Protein AF-A0A537IA55-F1 (afdb_monomer_lite)

Radius of gyration: 23.94 Å; chains: 1; bounding box: 55×46×64 Å

Foldseek 3Di:
DVQVVCVVVPHDPVVVVCVVCVVLVVLLVVLLVVCLPDAPARLVCVVVVLVVLLCVLLVVLVVVLVVLVVVLVPDDPPPPVSNVVSVVVSVVSVVVSVVSSVVSCVVCVSNVSSSVVNVVVCLVVDQKGKDFDDPVLVVCVVPPVQWDDDPRMIIGGD

Sequence (158 aa):
MIGFLSKLFGGNKSDKDVKKIQPVVHQVTQHFASYASLSNDQLRNKTLEFRQRIQAHLAPTDETIASKNRQAEELPFNDLMGKDAIYQEVDKLKKDRDKKIEQVLEEILPEAFAVVKETARRFKENTEIISTATQLDRDLSVKKDYITIDGDKSIFKN

pLDDT: mean 94.04, std 10.31, range [47.12, 98.69]

Secondary structure (DSSP, 8-state):
-HHHHHHHTT--HHHHHHHHHHHHHHHHHHHHHHHTTS-HHHHHHHHHHHHHHHHHHHHHHHHHHHHHHHHHHHS-TT-HHHHHHHHHHHHHHHHHHHHHHHHHHHHHHHHHHHHHHHHHHHHHH-SEEEEEPPHHHHHHHTT-TTEEEETTEEEEE-

Structure (mmCIF, N/CA/C/O backbone):
data_AF-A0A537IA55-F1
#
_entry.id   AF-A0A537IA55-F1
#
loop_
_atom_site.group_PDB
_atom_site.id
_atom_site.type_symbol
_atom_site.label_atom_id
_atom_site.label_alt_id
_atom_site.label_comp_id
_atom_site.label_asym_id
_atom_site.label_entity_id
_atom_site.label_seq_id
_atom_site.pdbx_PDB_ins_code
_atom_site.Cartn_x
_atom_site.Cartn_y
_atom_site.Cartn_z
_atom_site.occupancy
_atom_site.B_iso_or_equiv
_atom_site.auth_seq_id
_atom_site.auth_comp_id
_atom_site.auth_asym_id
_atom_site.auth_atom_id
_atom_site.pdbx_PDB_model_num
ATOM 1 N N . MET A 1 1 ? 28.726 20.375 28.952 1.00 47.12 1 MET A N 1
ATOM 2 C CA . MET A 1 1 ? 28.894 21.413 27.905 1.00 47.12 1 MET A CA 1
ATOM 3 C C . MET A 1 1 ? 29.047 20.878 26.469 1.00 47.12 1 MET A C 1
ATOM 5 O O . MET A 1 1 ? 29.127 21.679 25.552 1.00 47.12 1 MET A O 1
ATOM 9 N N . ILE A 1 2 ? 28.974 19.561 26.218 1.00 56.50 2 ILE A N 1
ATOM 10 C CA . ILE A 1 2 ? 29.074 18.980 24.857 1.00 56.50 2 ILE A CA 1
ATOM 11 C C . ILE A 1 2 ? 27.736 19.046 24.078 1.00 56.50 2 ILE A C 1
ATOM 13 O O . ILE A 1 2 ? 27.725 19.083 22.852 1.00 56.50 2 ILE A O 1
ATOM 17 N N . GLY A 1 3 ? 26.594 19.157 24.770 1.00 56.78 3 GLY A N 1
ATOM 18 C CA . GLY A 1 3 ? 25.263 19.263 24.144 1.00 56.78 3 GLY A CA 1
ATOM 19 C C . GLY A 1 3 ? 24.909 20.632 23.541 1.00 56.78 3 GLY A C 1
ATOM 20 O O . GLY A 1 3 ? 23.869 20.759 22.901 1.00 56.78 3 GLY A O 1
ATOM 21 N N . PHE A 1 4 ? 25.741 21.660 23.750 1.00 58.59 4 PHE A N 1
ATOM 22 C CA . PHE A 1 4 ? 25.503 23.007 23.211 1.00 58.59 4 PHE A CA 1
ATOM 23 C C . PHE A 1 4 ? 26.105 23.171 21.804 1.00 58.59 4 PHE A C 1
ATOM 25 O O . PHE A 1 4 ? 25.500 23.799 20.940 1.00 58.59 4 PHE A O 1
ATOM 32 N N . LEU A 1 5 ? 27.240 22.512 21.530 1.00 58.06 5 LEU A N 1
ATOM 33 C CA . LEU A 1 5 ? 27.892 22.522 20.215 1.00 58.06 5 LEU A CA 1
ATOM 34 C C . LEU A 1 5 ? 27.179 21.610 19.197 1.00 58.06 5 LEU A C 1
ATOM 36 O O . LEU A 1 5 ? 27.083 21.964 18.027 1.00 58.06 5 LEU A O 1
ATOM 40 N N . SER A 1 6 ? 26.581 20.490 19.624 1.00 56.75 6 SER A N 1
ATOM 41 C CA . SER A 1 6 ? 25.795 19.613 18.731 1.00 56.75 6 SER A CA 1
ATOM 42 C C . SER A 1 6 ? 24.492 20.254 18.229 1.00 56.75 6 SER A C 1
ATOM 44 O O . SER A 1 6 ? 24.041 19.958 17.123 1.00 56.75 6 SER A O 1
ATOM 46 N N . LYS A 1 7 ? 23.904 21.177 19.002 1.00 57.22 7 LYS A N 1
ATOM 47 C CA . LYS A 1 7 ? 22.761 21.999 18.568 1.00 57.22 7 LYS A CA 1
ATOM 48 C C . LYS A 1 7 ? 23.164 23.077 17.557 1.00 57.22 7 LYS A C 1
ATOM 50 O O . LYS A 1 7 ? 22.370 23.376 16.671 1.00 57.22 7 LYS A O 1
ATOM 55 N N . LEU A 1 8 ? 24.389 23.602 17.644 1.00 61.31 8 LEU A N 1
ATOM 56 C CA . LEU A 1 8 ? 24.916 24.613 16.718 1.00 61.31 8 LEU A CA 1
ATOM 57 C C . LEU A 1 8 ? 25.291 24.031 15.337 1.00 61.31 8 LEU A C 1
ATOM 59 O O . LEU A 1 8 ? 25.221 24.741 14.341 1.00 61.31 8 LEU A O 1
ATOM 63 N N . PHE A 1 9 ? 25.617 22.733 15.263 1.00 59.22 9 PHE A N 1
ATOM 64 C CA . PHE A 1 9 ? 25.989 22.014 14.029 1.00 59.22 9 PHE A CA 1
ATOM 65 C C . PHE A 1 9 ? 24.897 21.055 13.501 1.00 59.22 9 PHE A C 1
ATOM 67 O O . PHE A 1 9 ? 25.176 20.073 12.810 1.00 59.22 9 PHE A O 1
ATOM 74 N N . GLY A 1 10 ? 23.624 21.349 13.790 1.00 59.53 10 GLY A N 1
ATOM 75 C CA . GLY A 1 10 ? 22.490 20.733 13.090 1.00 59.53 10 GLY A CA 1
ATOM 76 C C . GLY A 1 10 ? 21.664 19.704 13.867 1.00 59.53 10 GLY A C 1
ATOM 77 O O . GLY A 1 10 ? 20.820 19.059 13.253 1.00 59.53 10 GLY A O 1
ATOM 78 N N . GLY A 1 11 ? 21.831 19.561 15.183 1.00 70.25 11 GLY A N 1
ATOM 79 C CA . GLY A 1 11 ? 21.029 18.642 16.003 1.00 70.25 11 GLY A CA 1
ATOM 80 C C . GLY A 1 11 ? 21.479 17.180 15.897 1.00 70.25 11 GLY A C 1
ATOM 81 O O . GLY A 1 11 ? 22.247 16.808 15.005 1.00 70.25 11 GLY A O 1
ATOM 82 N N . ASN A 1 12 ? 21.030 16.338 16.834 1.00 81.50 12 ASN A N 1
ATOM 83 C CA . ASN A 1 12 ? 21.383 14.917 16.818 1.00 81.50 12 ASN A CA 1
ATOM 84 C C . ASN A 1 12 ? 20.650 14.197 15.654 1.00 81.50 12 ASN A C 1
ATOM 86 O O . ASN A 1 12 ? 19.660 14.698 15.117 1.00 81.50 12 ASN A O 1
ATOM 90 N N . LYS A 1 13 ? 21.146 13.028 15.221 1.00 82.94 13 LYS A N 1
ATOM 91 C CA . LYS A 1 13 ? 20.553 12.264 14.101 1.00 82.94 13 LYS A CA 1
ATOM 92 C C . LYS A 1 13 ? 19.061 11.971 14.315 1.00 82.94 13 LYS A C 1
ATOM 94 O O . LYS A 1 13 ? 18.290 12.073 13.366 1.00 82.94 13 LYS A O 1
ATOM 99 N N . SER A 1 14 ? 18.670 11.680 15.555 1.00 85.06 14 SER A N 1
ATOM 100 C CA . SER A 1 14 ? 17.277 11.423 15.932 1.00 85.06 14 SER A CA 1
ATOM 101 C C . SER A 1 14 ? 16.382 12.627 15.633 1.00 85.06 14 SER A C 1
ATOM 103 O O . SER A 1 14 ? 15.365 12.477 14.966 1.00 85.06 14 SER A O 1
ATOM 105 N N . ASP A 1 15 ? 16.782 13.833 16.041 1.00 85.25 15 ASP A N 1
ATOM 106 C CA . ASP A 1 15 ? 16.013 15.061 15.822 1.00 85.25 15 ASP A CA 1
ATOM 107 C C . ASP A 1 15 ? 15.833 15.348 14.324 1.00 85.25 15 ASP A C 1
ATOM 109 O O . ASP A 1 15 ? 14.775 15.808 13.892 1.00 85.25 15 ASP A O 1
ATOM 113 N N . LYS A 1 16 ? 16.862 15.068 13.512 1.00 86.56 16 LYS A N 1
ATOM 114 C CA . LYS A 1 16 ? 16.788 15.212 12.051 1.00 86.56 16 LYS A CA 1
ATOM 115 C C . LYS A 1 16 ? 15.807 14.218 11.437 1.00 86.56 16 LYS A C 1
ATOM 117 O O . LYS A 1 16 ? 15.028 14.606 10.572 1.00 86.56 16 LYS A O 1
ATOM 122 N N . ASP A 1 17 ? 15.843 12.961 11.865 1.00 88.50 17 ASP A N 1
ATOM 123 C CA . ASP A 1 17 ? 14.978 11.919 11.311 1.00 88.50 17 ASP A CA 1
ATOM 124 C C . ASP A 1 17 ? 13.510 12.124 11.744 1.00 88.50 17 ASP A C 1
ATOM 126 O O . ASP A 1 17 ? 12.615 12.014 10.908 1.00 88.50 17 ASP A O 1
ATOM 130 N N . VAL A 1 18 ? 13.254 12.585 12.977 1.00 90.31 18 VAL A N 1
ATOM 131 C CA . VAL A 1 18 ? 11.914 13.017 13.430 1.00 90.31 18 VAL A CA 1
ATOM 132 C C . VAL A 1 18 ? 11.377 14.162 12.568 1.00 90.31 18 VAL A C 1
ATOM 134 O O . VAL A 1 18 ? 10.241 14.109 12.099 1.00 90.31 18 VAL A O 1
ATOM 137 N N . LYS A 1 19 ? 12.199 15.183 12.292 1.00 91.88 19 LYS A N 1
ATOM 138 C CA . LYS A 1 19 ? 11.792 16.309 11.436 1.00 91.88 19 LYS A CA 1
ATOM 139 C C . LYS A 1 19 ? 11.410 15.872 10.021 1.00 91.88 19 LYS A C 1
ATOM 141 O O . LYS A 1 19 ? 10.504 16.469 9.450 1.00 91.88 19 LYS A O 1
ATOM 146 N N . LYS A 1 20 ? 12.064 14.844 9.468 1.00 91.69 20 LYS A N 1
ATOM 147 C CA . LYS A 1 20 ? 11.737 14.309 8.134 1.00 91.69 20 LYS A CA 1
ATOM 148 C C . LYS A 1 20 ? 10.373 13.624 8.092 1.00 91.69 20 LYS A C 1
ATOM 150 O O . LYS A 1 20 ? 9.669 13.774 7.104 1.00 91.69 20 LYS A O 1
ATOM 155 N N . ILE A 1 21 ? 9.995 12.896 9.145 1.00 93.75 21 ILE A N 1
ATOM 156 C CA . ILE A 1 21 ? 8.716 12.163 9.185 1.00 93.75 21 ILE 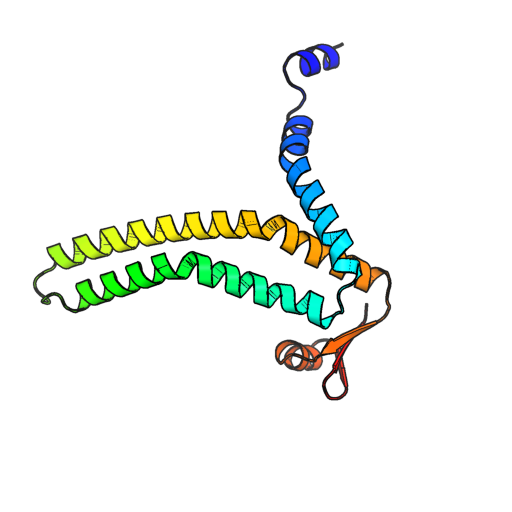A CA 1
ATOM 157 C C . ILE A 1 21 ? 7.544 13.021 9.677 1.00 93.75 21 ILE A C 1
ATOM 159 O O . ILE A 1 21 ? 6.388 12.669 9.458 1.00 93.75 21 ILE A O 1
ATOM 163 N N . GLN A 1 22 ? 7.815 14.156 10.326 1.00 95.69 22 GLN A N 1
ATOM 164 C CA . GLN A 1 22 ? 6.783 15.023 10.898 1.00 95.69 22 GLN A CA 1
ATOM 165 C C . GLN A 1 22 ? 5.690 15.463 9.899 1.00 95.69 22 GLN A C 1
ATOM 167 O O . GLN A 1 22 ? 4.518 15.447 10.290 1.00 95.69 22 GLN A O 1
ATOM 172 N N . PRO A 1 23 ? 6.001 15.816 8.632 1.00 96.56 23 PRO A N 1
ATOM 173 C CA . PRO A 1 23 ? 4.976 16.146 7.640 1.00 96.56 23 PRO A CA 1
ATOM 174 C C . PRO A 1 23 ? 4.031 14.971 7.365 1.00 96.56 23 PRO A C 1
ATOM 176 O O . PRO A 1 23 ? 2.814 15.145 7.371 1.00 96.56 23 PRO A O 1
ATOM 179 N N . VAL A 1 24 ? 4.579 13.761 7.229 1.00 96.81 24 VAL A N 1
ATOM 180 C CA . VAL A 1 24 ? 3.801 12.531 7.023 1.00 96.81 24 VAL A CA 1
ATOM 181 C C . VAL A 1 24 ? 2.899 12.263 8.227 1.00 96.81 24 VAL A C 1
ATOM 183 O O . VAL A 1 24 ? 1.712 11.996 8.068 1.00 96.81 24 VAL A O 1
ATOM 186 N N . VAL A 1 25 ? 3.413 12.413 9.453 1.00 97.56 25 VAL A N 1
ATOM 187 C CA . VAL A 1 25 ? 2.613 12.266 10.685 1.00 97.56 25 VAL A CA 1
ATOM 188 C C . VAL A 1 25 ? 1.448 13.262 10.725 1.00 97.56 25 VAL A C 1
ATOM 190 O O . VAL A 1 25 ? 0.351 12.920 11.182 1.00 97.56 25 VAL A O 1
ATOM 193 N N . HIS A 1 26 ? 1.659 14.487 10.238 1.00 98.00 26 HIS A N 1
ATOM 194 C CA . HIS A 1 26 ? 0.594 15.480 10.137 1.00 98.00 26 HIS A CA 1
ATOM 195 C C . HIS A 1 26 ? -0.490 15.038 9.145 1.00 98.00 26 HIS A C 1
ATOM 197 O O . HIS A 1 26 ? -1.663 15.017 9.517 1.00 98.00 26 HIS A O 1
ATOM 203 N N . GLN A 1 27 ? -0.105 14.588 7.948 1.00 98.38 27 GLN A N 1
ATOM 204 C CA . GLN A 1 27 ? -1.037 14.059 6.944 1.00 98.38 27 GLN A CA 1
ATOM 205 C C . GLN A 1 27 ? -1.827 12.852 7.474 1.00 98.38 27 GLN A C 1
ATOM 207 O O . GLN A 1 27 ? -3.052 12.818 7.367 1.00 98.38 27 GLN A O 1
ATOM 212 N N . VAL A 1 28 ? -1.157 11.901 8.139 1.00 98.50 28 VAL A N 1
ATOM 213 C CA . VAL A 1 28 ? -1.814 10.761 8.807 1.00 98.50 28 VAL A CA 1
ATOM 214 C C . VAL A 1 28 ? -2.852 11.250 9.813 1.00 98.50 28 VAL A C 1
ATOM 216 O O . VAL A 1 28 ? -3.950 10.707 9.892 1.00 98.50 28 VAL A O 1
ATOM 219 N N . THR A 1 29 ? -2.529 12.279 10.597 1.00 97.88 29 THR A N 1
ATOM 220 C CA . THR A 1 29 ? -3.446 12.823 11.609 1.00 97.88 29 THR A CA 1
ATOM 221 C C . THR A 1 29 ? -4.670 13.482 10.974 1.00 97.88 29 THR A C 1
ATOM 223 O O . THR A 1 29 ? -5.776 13.309 11.483 1.00 97.88 29 THR A O 1
ATOM 226 N N . GLN A 1 30 ? -4.496 14.176 9.847 1.00 98.19 30 GLN A N 1
ATOM 227 C CA . GLN A 1 30 ? -5.597 14.770 9.086 1.00 98.19 30 GLN A CA 1
ATOM 228 C C . GLN A 1 30 ? -6.535 13.698 8.511 1.00 98.19 30 GLN A C 1
ATOM 230 O O . GLN A 1 30 ? -7.747 13.784 8.709 1.00 98.19 30 GLN A O 1
ATOM 235 N N . HIS A 1 31 ? -5.993 12.657 7.866 1.00 98.50 31 HIS A N 1
ATOM 236 C CA . HIS A 1 31 ? -6.795 11.533 7.368 1.00 98.50 31 HIS A CA 1
ATOM 237 C C . HIS A 1 31 ? -7.474 10.761 8.501 1.00 98.50 31 HIS A C 1
ATOM 239 O O . HIS A 1 31 ? -8.642 10.413 8.403 1.00 98.50 31 HIS A O 1
ATOM 245 N N . PHE A 1 32 ? -6.778 10.536 9.615 1.00 98.31 32 PHE A N 1
ATOM 246 C CA . PHE A 1 32 ? -7.351 9.864 10.779 1.00 98.31 32 PHE A CA 1
ATOM 247 C C . PHE A 1 32 ? -8.570 10.619 11.325 1.00 98.31 32 PHE A C 1
ATOM 249 O O . PHE A 1 32 ? -9.604 10.007 11.585 1.00 98.31 32 PHE A O 1
ATOM 256 N N . ALA A 1 33 ? -8.480 11.948 11.438 1.00 98.12 33 ALA A N 1
ATOM 257 C CA . ALA A 1 33 ? -9.605 12.772 11.867 1.00 98.12 33 ALA A CA 1
ATOM 258 C C . ALA A 1 33 ? -10.794 12.680 10.896 1.00 98.12 33 ALA A C 1
ATOM 260 O O . ALA A 1 33 ? -11.936 12.591 11.344 1.00 98.12 33 ALA A O 1
ATOM 261 N N . SER A 1 34 ? -10.545 12.653 9.582 1.00 97.88 34 SER A N 1
ATOM 262 C CA . SER A 1 34 ? -11.621 12.508 8.595 1.00 97.88 34 SER A CA 1
ATOM 263 C C . SER A 1 34 ? -12.211 11.096 8.549 1.00 97.88 34 SER A C 1
ATOM 265 O O . SER A 1 34 ? -13.381 10.944 8.214 1.00 97.88 34 SER A O 1
ATOM 267 N N . TYR A 1 35 ? -11.451 10.065 8.926 1.00 98.44 35 TYR A N 1
ATOM 268 C CA . TYR A 1 35 ? -11.915 8.674 8.917 1.00 98.44 35 TYR A CA 1
ATOM 269 C C . TYR A 1 35 ? -12.783 8.297 10.117 1.00 98.44 35 TYR A C 1
ATOM 271 O O . TYR A 1 35 ? -13.500 7.297 10.057 1.00 98.44 35 TYR A O 1
ATOM 279 N N . ALA A 1 36 ? -12.786 9.111 11.175 1.00 95.56 36 ALA A N 1
ATOM 280 C CA . ALA A 1 36 ? -13.647 8.903 12.336 1.00 95.56 36 ALA A CA 1
ATOM 281 C C . ALA A 1 36 ? -15.149 8.872 11.981 1.00 95.56 36 ALA A C 1
ATOM 283 O O . ALA A 1 36 ? -15.926 8.250 12.700 1.00 95.56 36 ALA A O 1
ATOM 284 N N . SER A 1 37 ? -15.557 9.513 10.877 1.00 96.88 37 SER A N 1
ATOM 285 C CA . SER A 1 37 ? -16.947 9.538 10.397 1.00 96.88 37 SER A CA 1
ATOM 286 C C . SER A 1 37 ? -17.318 8.378 9.463 1.00 96.88 37 SER A C 1
ATOM 288 O O . SER A 1 37 ? -18.490 8.232 9.120 1.00 96.88 37 SER A O 1
ATOM 290 N N . LEU A 1 38 ? -16.355 7.550 9.041 1.00 98.50 38 LEU A N 1
ATOM 291 C CA . LEU A 1 38 ? -16.611 6.431 8.132 1.00 98.50 38 LEU A CA 1
ATOM 292 C C . LEU A 1 38 ? -17.297 5.269 8.857 1.00 98.50 38 LEU A C 1
ATOM 294 O O . LEU A 1 38 ? -16.946 4.938 9.989 1.00 98.50 38 LEU A O 1
ATOM 298 N N . SER A 1 39 ? -18.190 4.552 8.177 1.00 98.44 39 SER A N 1
ATOM 299 C CA . SER A 1 39 ? -18.663 3.245 8.649 1.00 98.44 39 SER A CA 1
ATOM 300 C C . SER A 1 39 ? -17.534 2.201 8.639 1.00 98.44 39 SER A C 1
ATOM 302 O O . SER A 1 39 ? -16.457 2.429 8.079 1.00 98.44 39 SER A O 1
ATOM 304 N N . ASN A 1 40 ? -17.739 1.042 9.274 1.00 98.06 40 ASN A N 1
ATOM 305 C CA . ASN A 1 40 ? -16.757 -0.051 9.212 1.00 98.06 40 ASN A CA 1
ATOM 306 C C . ASN A 1 40 ? -16.568 -0.547 7.771 1.00 98.06 40 ASN A C 1
ATOM 308 O O . ASN A 1 40 ? -15.436 -0.775 7.354 1.00 98.06 40 ASN A O 1
ATOM 312 N N . ASP A 1 41 ? -17.644 -0.629 6.987 1.00 98.19 41 ASP A N 1
ATOM 313 C CA . ASP A 1 41 ? -17.576 -1.000 5.571 1.00 98.19 41 ASP A CA 1
ATOM 314 C C . ASP A 1 41 ? -16.805 0.025 4.740 1.00 98.19 41 ASP A C 1
ATOM 316 O O . ASP A 1 41 ? -15.938 -0.345 3.953 1.00 98.19 41 ASP A O 1
ATOM 320 N N . GLN A 1 42 ? -17.058 1.319 4.951 1.00 98.44 42 GLN A N 1
ATOM 321 C CA . GLN A 1 42 ? -16.335 2.384 4.252 1.00 98.44 42 GLN A CA 1
ATOM 322 C C . GLN A 1 42 ? -14.843 2.380 4.603 1.00 98.44 42 GLN A C 1
ATOM 324 O O . GLN A 1 42 ? -14.002 2.534 3.719 1.00 98.44 42 GLN A O 1
ATOM 329 N N . LEU A 1 43 ? -14.500 2.159 5.877 1.00 98.38 43 LEU A N 1
ATOM 330 C CA . LEU A 1 43 ? -13.107 2.047 6.303 1.00 98.38 43 LEU A CA 1
ATOM 331 C C . LEU A 1 43 ? -12.427 0.814 5.686 1.00 98.38 43 LEU A C 1
ATOM 333 O O . LEU A 1 43 ? -11.302 0.920 5.203 1.00 98.38 43 LEU A O 1
ATOM 337 N N . ARG A 1 44 ? -13.111 -0.339 5.630 1.00 96.56 44 ARG A N 1
ATOM 338 C CA . ARG A 1 44 ? -12.611 -1.544 4.941 1.00 96.56 44 ARG A CA 1
ATOM 339 C C . ARG A 1 44 ? -12.441 -1.316 3.437 1.00 96.56 44 ARG A C 1
ATOM 341 O O . ARG A 1 44 ? -11.455 -1.774 2.858 1.00 96.56 44 ARG A O 1
ATOM 348 N N . ASN A 1 45 ? -13.355 -0.576 2.808 1.00 97.94 45 ASN A N 1
ATOM 349 C CA . ASN A 1 45 ? -13.309 -0.284 1.376 1.00 97.94 45 ASN A CA 1
ATOM 350 C C . ASN A 1 45 ? -12.062 0.512 0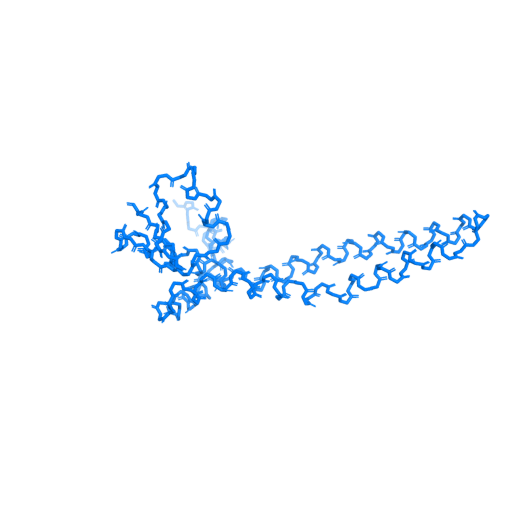.967 1.00 97.94 45 ASN A C 1
ATOM 352 O O . ASN A 1 45 ? -11.585 0.356 -0.156 1.00 97.94 45 ASN A O 1
ATOM 356 N N . LYS A 1 46 ? -11.454 1.276 1.886 1.00 98.38 46 LYS A N 1
ATOM 357 C CA . LYS A 1 46 ? -10.180 1.968 1.630 1.00 98.38 46 LYS A CA 1
ATOM 358 C C . LYS A 1 46 ? -9.086 1.026 1.131 1.00 98.38 46 LYS A C 1
ATOM 360 O O . LYS A 1 46 ? -8.327 1.393 0.243 1.00 98.38 46 LYS A O 1
ATOM 365 N N . THR A 1 47 ? -9.029 -0.218 1.619 1.00 96.38 47 THR A N 1
ATOM 366 C CA . THR A 1 47 ? -8.069 -1.211 1.102 1.00 96.38 47 THR A CA 1
ATOM 367 C C . THR A 1 47 ? -8.286 -1.513 -0.384 1.00 96.38 47 THR A C 1
ATOM 369 O O . THR A 1 47 ? -7.312 -1.680 -1.120 1.00 96.38 47 THR A O 1
ATOM 372 N N . LEU A 1 48 ? -9.539 -1.580 -0.843 1.00 97.00 48 LEU A N 1
ATOM 373 C CA . LEU A 1 48 ? -9.855 -1.793 -2.257 1.00 97.00 48 LEU A CA 1
ATOM 374 C C . LEU A 1 48 ? -9.491 -0.561 -3.090 1.00 97.00 48 LEU A C 1
ATOM 376 O O . LEU A 1 48 ? -8.836 -0.707 -4.121 1.00 97.00 48 LEU A O 1
ATOM 380 N N . GLU A 1 49 ? -9.820 0.636 -2.602 1.00 98.44 49 GLU A N 1
ATOM 381 C CA . GLU A 1 49 ? -9.449 1.906 -3.240 1.00 98.44 49 GLU A CA 1
ATOM 382 C C . GLU A 1 49 ? -7.925 2.026 -3.422 1.00 98.44 49 GLU A C 1
ATOM 384 O O . GLU A 1 49 ? -7.453 2.390 -4.499 1.00 98.44 49 GLU A O 1
ATOM 389 N N . PHE A 1 50 ? -7.131 1.663 -2.408 1.00 98.62 50 PHE A N 1
ATOM 390 C CA . PHE A 1 50 ? -5.667 1.686 -2.503 1.00 98.62 50 PHE A CA 1
ATOM 391 C C . PHE A 1 50 ? -5.138 0.699 -3.546 1.00 98.62 50 PHE A C 1
ATOM 393 O O . PHE A 1 50 ? -4.291 1.065 -4.357 1.00 98.62 50 PHE A O 1
ATOM 400 N N . ARG A 1 51 ? -5.661 -0.534 -3.582 1.00 98.19 51 ARG A N 1
ATOM 401 C CA . ARG A 1 51 ? -5.271 -1.528 -4.599 1.00 98.19 51 ARG A CA 1
ATOM 402 C C . ARG A 1 51 ? -5.588 -1.044 -6.013 1.00 98.19 51 ARG A C 1
ATOM 404 O O . ARG A 1 51 ? -4.753 -1.196 -6.900 1.00 98.19 51 ARG A O 1
ATOM 411 N N . GLN A 1 52 ? -6.755 -0.432 -6.206 1.00 98.50 52 GLN A N 1
ATOM 412 C CA . GLN A 1 52 ? -7.157 0.140 -7.491 1.00 98.50 52 GLN A CA 1
ATOM 413 C C . GLN A 1 52 ? -6.244 1.296 -7.908 1.00 98.50 52 GLN A C 1
ATOM 415 O O . GLN A 1 52 ? -5.811 1.335 -9.055 1.00 98.50 52 GLN A O 1
ATOM 420 N N . ARG A 1 53 ? -5.891 2.200 -6.985 1.00 98.50 53 ARG A N 1
ATOM 421 C CA . ARG A 1 53 ? -4.949 3.300 -7.256 1.00 98.50 53 ARG A CA 1
ATOM 422 C C . ARG A 1 53 ? -3.569 2.792 -7.661 1.00 98.50 53 ARG A C 1
ATOM 424 O O . ARG A 1 53 ? -3.021 3.276 -8.645 1.00 98.50 53 ARG A O 1
ATOM 431 N N . ILE A 1 54 ? -3.041 1.789 -6.955 1.00 98.56 54 ILE A N 1
ATOM 432 C CA . ILE A 1 54 ? -1.761 1.155 -7.301 1.00 98.56 54 ILE A CA 1
ATOM 433 C C . ILE A 1 54 ? -1.847 0.534 -8.698 1.00 98.56 54 ILE A C 1
ATOM 435 O O . ILE A 1 54 ? -0.994 0.796 -9.539 1.00 98.56 54 ILE A O 1
ATOM 439 N N . GLN A 1 55 ? -2.895 -0.243 -8.982 1.00 98.38 55 GLN A N 1
ATOM 440 C CA . GLN A 1 55 ? -3.077 -0.866 -10.293 1.00 98.38 55 GLN A CA 1
ATOM 441 C C . GLN A 1 55 ? -3.173 0.174 -11.415 1.00 98.38 55 GLN A C 1
ATOM 443 O O . GLN A 1 55 ? -2.494 0.041 -12.429 1.00 98.38 55 GLN A O 1
ATOM 448 N N . ALA A 1 56 ? -3.973 1.224 -11.225 1.00 98.50 56 ALA A N 1
ATOM 449 C CA . ALA A 1 56 ? -4.139 2.295 -12.202 1.00 98.50 56 ALA A CA 1
ATOM 450 C C . ALA A 1 56 ? -2.823 3.043 -12.464 1.00 98.50 56 ALA A C 1
ATOM 452 O O . ALA A 1 56 ? -2.506 3.345 -13.612 1.00 98.50 56 ALA A O 1
ATOM 453 N N . HIS A 1 57 ? -2.028 3.294 -11.420 1.00 98.38 57 HIS A N 1
ATOM 454 C CA . HIS A 1 57 ? -0.724 3.945 -11.545 1.00 98.38 57 HIS A CA 1
ATOM 455 C C . HIS A 1 57 ? 0.284 3.093 -12.343 1.00 98.38 57 HIS A C 1
ATOM 457 O O . HIS A 1 57 ? 1.111 3.626 -13.085 1.00 98.38 57 HIS A O 1
ATOM 463 N N . LEU A 1 58 ? 0.210 1.763 -12.224 1.00 98.50 58 LEU A N 1
ATOM 464 C CA . LEU A 1 58 ? 1.128 0.832 -12.892 1.00 98.50 58 LEU A CA 1
ATOM 465 C C . LEU A 1 58 ? 0.677 0.415 -14.296 1.00 98.50 58 LEU A C 1
ATOM 467 O O . LEU A 1 58 ? 1.527 0.028 -15.101 1.00 98.50 58 LEU A O 1
ATOM 471 N N . ALA A 1 59 ? -0.617 0.535 -14.610 1.00 98.50 59 ALA A N 1
ATOM 472 C CA . ALA A 1 59 ? -1.211 0.058 -15.859 1.00 98.50 59 ALA A CA 1
ATOM 473 C C . ALA A 1 59 ? -0.444 0.485 -17.129 1.00 98.50 59 ALA A C 1
ATOM 475 O O . ALA A 1 59 ? -0.130 -0.397 -17.928 1.00 98.50 59 ALA A O 1
ATOM 476 N N . PRO A 1 60 ? -0.007 1.751 -17.302 1.00 98.25 60 PRO A N 1
ATOM 477 C CA . PRO A 1 60 ? 0.731 2.139 -18.509 1.00 98.25 60 PRO A CA 1
ATOM 478 C C . PRO A 1 60 ? 2.068 1.396 -18.680 1.00 98.25 60 PRO A C 1
ATOM 480 O O . PRO A 1 60 ? 2.469 1.041 -19.793 1.00 98.25 60 PRO A O 1
ATOM 483 N N . THR A 1 61 ? 2.785 1.150 -17.578 1.00 98.06 61 THR A N 1
ATOM 484 C CA . THR A 1 61 ? 4.043 0.387 -17.618 1.00 98.06 61 THR A CA 1
ATOM 485 C C . THR A 1 61 ? 3.766 -1.087 -17.898 1.00 98.06 61 THR A C 1
ATOM 487 O O . THR A 1 61 ? 4.472 -1.695 -18.701 1.00 98.06 61 THR A O 1
ATOM 490 N N . ASP A 1 62 ? 2.725 -1.643 -17.279 1.00 98.25 62 ASP A N 1
ATOM 491 C CA . ASP A 1 62 ? 2.338 -3.048 -17.429 1.00 98.25 62 ASP A CA 1
ATOM 492 C C . ASP A 1 62 ? 1.901 -3.353 -18.867 1.00 98.25 62 ASP A C 1
ATOM 494 O O . ASP A 1 62 ? 2.339 -4.343 -19.454 1.00 98.25 62 ASP A O 1
ATOM 498 N N . GLU A 1 63 ? 1.136 -2.451 -19.481 1.00 98.44 63 GLU A N 1
ATOM 499 C CA . GLU A 1 63 ? 0.756 -2.515 -20.894 1.00 98.44 63 GLU A CA 1
ATOM 500 C C . GLU A 1 63 ? 1.975 -2.464 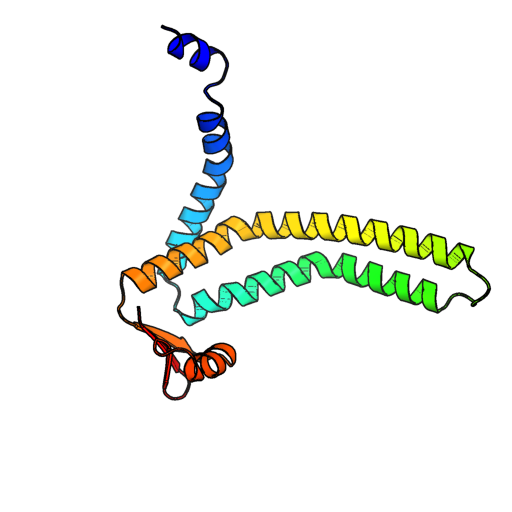-21.822 1.00 98.44 63 GLU A C 1
ATOM 502 O O . GLU A 1 63 ? 2.059 -3.227 -22.789 1.00 98.44 63 GLU A O 1
ATOM 507 N N . THR A 1 64 ? 2.957 -1.613 -21.512 1.00 98.25 64 THR A N 1
ATOM 508 C CA . THR A 1 64 ? 4.193 -1.508 -22.302 1.00 98.25 64 THR A CA 1
ATOM 509 C C . THR A 1 64 ? 5.025 -2.788 -22.200 1.00 98.25 64 THR A C 1
ATOM 511 O O . THR A 1 64 ? 5.502 -3.293 -23.218 1.00 98.25 64 THR A O 1
ATOM 514 N N . ILE A 1 65 ? 5.169 -3.348 -20.994 1.00 98.19 65 ILE A N 1
ATOM 515 C CA . ILE A 1 65 ? 5.858 -4.626 -20.767 1.00 98.19 65 ILE A CA 1
ATOM 516 C C . ILE A 1 65 ? 5.157 -5.750 -21.538 1.00 98.19 65 ILE A C 1
ATOM 518 O O . ILE A 1 65 ? 5.816 -6.504 -22.254 1.00 98.19 65 ILE A O 1
ATOM 522 N N . ALA A 1 66 ? 3.829 -5.845 -21.441 1.00 98.25 66 ALA A N 1
ATOM 523 C CA . ALA A 1 66 ? 3.049 -6.857 -22.150 1.00 98.25 66 ALA A CA 1
ATOM 524 C C . ALA A 1 66 ? 3.173 -6.716 -23.676 1.00 98.25 66 ALA A C 1
ATOM 526 O O . ALA A 1 66 ? 3.342 -7.709 -24.381 1.00 98.25 66 ALA A O 1
ATOM 527 N N . SER A 1 67 ? 3.136 -5.485 -24.193 1.00 98.19 67 SER A N 1
ATOM 528 C CA . SER A 1 67 ? 3.342 -5.203 -25.616 1.00 98.19 67 SER A CA 1
ATOM 529 C C . SER A 1 67 ? 4.721 -5.657 -26.099 1.00 98.19 67 SER A C 1
ATOM 531 O O . SER A 1 67 ? 4.814 -6.342 -27.114 1.00 98.19 67 SER A O 1
ATOM 533 N N . LYS A 1 68 ? 5.787 -5.345 -25.353 1.00 97.75 68 LYS A N 1
ATOM 534 C CA . LYS A 1 68 ? 7.150 -5.758 -25.709 1.00 97.75 68 LYS A CA 1
ATOM 535 C C . LYS A 1 68 ? 7.349 -7.269 -25.638 1.00 97.75 68 LYS A C 1
ATOM 537 O O . LYS A 1 68 ? 7.941 -7.833 -26.547 1.00 97.75 68 LYS A O 1
ATOM 542 N N . ASN A 1 69 ? 6.807 -7.938 -24.621 1.00 96.69 69 ASN A N 1
ATOM 543 C CA . ASN A 1 69 ? 6.878 -9.400 -24.553 1.00 96.69 69 ASN A CA 1
ATOM 544 C C . ASN A 1 69 ? 6.208 -10.057 -25.768 1.00 96.69 69 ASN A C 1
ATOM 546 O O . ASN A 1 69 ? 6.803 -10.947 -26.367 1.00 96.69 69 ASN A O 1
ATOM 550 N N . ARG A 1 70 ? 5.041 -9.557 -26.200 1.00 97.69 70 ARG A N 1
ATOM 551 C CA . ARG A 1 70 ? 4.393 -10.034 -27.435 1.00 97.69 70 ARG A CA 1
ATOM 552 C C . ARG A 1 70 ? 5.260 -9.805 -28.672 1.00 97.69 70 ARG A C 1
ATOM 554 O O . ARG A 1 70 ? 5.423 -10.722 -29.465 1.00 97.69 70 ARG A O 1
ATOM 561 N N . GLN A 1 71 ? 5.888 -8.633 -28.797 1.00 96.25 71 GLN A N 1
ATOM 562 C CA . GLN A 1 71 ? 6.820 -8.361 -29.901 1.00 96.25 71 GLN A CA 1
ATOM 563 C C . GLN A 1 71 ? 7.993 -9.358 -29.921 1.00 96.25 71 GLN A C 1
ATOM 565 O O . GLN A 1 71 ? 8.369 -9.832 -30.987 1.00 96.25 71 GLN A O 1
ATOM 570 N N . ALA A 1 72 ? 8.547 -9.729 -28.761 1.00 95.00 72 ALA A N 1
ATOM 571 C CA . ALA A 1 72 ? 9.605 -10.743 -28.682 1.00 95.00 72 ALA A CA 1
ATOM 572 C C . ALA A 1 72 ? 9.118 -12.156 -29.058 1.00 95.00 72 ALA A C 1
ATOM 574 O O . ALA A 1 72 ? 9.870 -12.942 -29.641 1.00 95.00 72 ALA A O 1
ATOM 575 N N . GLU A 1 73 ? 7.873 -12.495 -28.727 1.00 94.00 73 GLU A N 1
ATOM 576 C CA . GLU A 1 73 ? 7.252 -13.776 -29.085 1.00 94.00 73 GLU A CA 1
ATOM 577 C C . GLU A 1 73 ? 6.974 -13.882 -30.591 1.00 94.00 73 GLU A C 1
ATOM 579 O O . GLU A 1 73 ? 7.181 -14.948 -31.170 1.00 94.00 73 GLU A O 1
ATOM 584 N N . GLU A 1 74 ? 6.584 -12.776 -31.229 1.00 96.00 74 GLU A N 1
ATOM 585 C CA . GLU A 1 74 ? 6.304 -12.684 -32.669 1.00 96.00 74 GLU A CA 1
ATOM 586 C C . GLU A 1 74 ? 7.570 -12.718 -33.542 1.00 96.00 74 GLU A C 1
ATOM 588 O O . GLU A 1 74 ? 7.495 -13.061 -34.725 1.00 96.00 74 GLU A O 1
ATOM 593 N N . LEU A 1 75 ? 8.743 -12.402 -32.980 1.00 94.31 75 LEU A N 1
ATOM 594 C CA . LEU A 1 75 ? 10.004 -12.481 -33.715 1.00 94.31 75 LEU A CA 1
ATOM 595 C C . LEU A 1 75 ? 10.347 -13.932 -34.115 1.00 94.31 75 LEU A C 1
ATOM 597 O O . LEU A 1 75 ? 10.166 -14.864 -33.311 1.00 94.31 75 LEU A O 1
ATOM 601 N N . PRO A 1 76 ? 10.926 -14.137 -35.319 1.00 95.00 76 PRO A N 1
ATOM 602 C CA . PRO A 1 76 ? 11.390 -15.443 -35.775 1.00 95.00 76 PRO A CA 1
ATOM 603 C C . PRO A 1 76 ? 12.287 -16.139 -34.746 1.00 95.00 76 PRO A C 1
ATOM 605 O O . PRO A 1 76 ? 13.085 -15.504 -34.060 1.00 95.00 76 PRO A O 1
ATOM 608 N N . PHE A 1 77 ? 12.200 -17.469 -34.649 1.00 87.94 77 PHE A N 1
ATOM 609 C CA . PHE A 1 77 ? 12.988 -18.242 -33.676 1.00 87.94 77 PHE A CA 1
ATOM 610 C C . PHE A 1 77 ? 14.508 -18.051 -33.830 1.00 87.94 77 PHE A C 1
ATOM 612 O O . PHE A 1 77 ? 15.243 -18.137 -32.852 1.00 87.94 77 PHE A O 1
ATOM 619 N N . ASN A 1 78 ? 14.980 -17.774 -35.046 1.00 92.94 78 ASN A N 1
ATOM 620 C CA . ASN A 1 78 ? 16.390 -17.526 -35.337 1.00 92.94 78 ASN A CA 1
ATOM 621 C C . ASN A 1 78 ? 16.840 -16.078 -35.068 1.00 92.94 78 ASN A C 1
ATOM 623 O O . ASN A 1 78 ? 18.042 -15.819 -35.105 1.00 92.94 78 ASN A O 1
ATOM 627 N N . ASP A 1 79 ? 15.926 -15.150 -34.771 1.00 93.31 79 ASP A N 1
ATOM 628 C CA . ASP A 1 79 ? 16.264 -13.772 -34.403 1.00 93.31 79 ASP A CA 1
ATOM 629 C C . ASP A 1 79 ? 16.525 -13.648 -32.895 1.00 93.31 79 ASP A C 1
ATOM 631 O O . ASP A 1 79 ? 15.762 -13.063 -32.123 1.00 93.31 79 ASP A O 1
ATOM 635 N N . LEU A 1 80 ? 17.627 -14.258 -32.458 1.00 92.44 80 LEU A N 1
ATOM 636 C CA . LEU A 1 80 ? 18.027 -14.250 -31.051 1.00 92.44 80 LEU A CA 1
ATOM 637 C C . LEU A 1 80 ? 18.467 -12.855 -30.584 1.00 92.44 80 LEU A C 1
ATOM 639 O O . LEU A 1 80 ? 18.227 -12.496 -29.434 1.00 92.44 80 LEU A O 1
ATOM 643 N N . MET A 1 81 ? 19.079 -12.060 -31.469 1.00 94.06 81 MET A N 1
ATOM 644 C CA . MET A 1 81 ? 19.556 -10.713 -31.137 1.00 94.06 81 MET A CA 1
ATOM 645 C C . MET A 1 81 ? 18.397 -9.733 -30.930 1.00 94.06 81 MET A C 1
ATOM 647 O O . MET A 1 81 ? 18.426 -8.959 -29.974 1.00 94.06 81 MET A O 1
ATOM 651 N N . GLY A 1 82 ? 17.364 -9.780 -31.781 1.00 94.12 82 GLY A N 1
ATOM 652 C CA . GLY A 1 82 ? 16.165 -8.961 -31.618 1.00 94.12 82 GLY A CA 1
ATOM 653 C C . GLY A 1 82 ? 15.412 -9.295 -30.331 1.00 94.12 82 GLY A C 1
ATOM 654 O O . GLY A 1 82 ? 15.028 -8.393 -29.586 1.00 94.12 82 GLY A O 1
ATOM 655 N N . LYS A 1 83 ? 15.276 -10.590 -30.010 1.00 94.75 83 LYS A N 1
ATOM 656 C CA . LYS A 1 83 ? 14.658 -11.033 -28.750 1.00 94.75 83 LYS A CA 1
ATOM 657 C C . LYS A 1 83 ? 15.440 -10.564 -27.527 1.00 94.75 83 LYS A C 1
ATOM 659 O O . LYS A 1 83 ? 14.834 -10.034 -26.598 1.00 94.75 83 LYS A O 1
ATOM 664 N N . ASP A 1 84 ? 16.765 -10.709 -27.536 1.00 95.94 84 ASP A N 1
ATOM 665 C CA . ASP A 1 84 ? 17.618 -10.249 -26.435 1.00 95.94 84 ASP A CA 1
ATOM 666 C C . ASP A 1 84 ? 17.473 -8.738 -26.197 1.00 95.94 84 ASP A C 1
ATOM 668 O O . ASP A 1 84 ? 17.235 -8.309 -25.067 1.00 95.94 84 ASP A O 1
ATOM 672 N N . ALA A 1 85 ? 17.496 -7.927 -27.261 1.00 96.94 85 ALA A N 1
ATOM 673 C CA . ALA A 1 85 ? 17.310 -6.480 -27.156 1.00 96.94 85 ALA A CA 1
ATOM 674 C C . ALA A 1 85 ? 15.958 -6.106 -26.519 1.00 96.94 85 ALA A C 1
ATOM 676 O O . ALA A 1 85 ? 15.909 -5.261 -25.620 1.00 96.94 85 ALA A O 1
ATOM 677 N N . ILE A 1 86 ? 14.867 -6.765 -26.924 1.00 97.50 86 ILE A N 1
ATOM 678 C CA . ILE A 1 86 ? 13.538 -6.526 -26.344 1.00 97.50 86 ILE A CA 1
ATOM 679 C C . ILE A 1 86 ? 13.504 -6.932 -24.866 1.00 97.50 86 ILE A C 1
ATOM 681 O O . ILE A 1 86 ? 12.977 -6.182 -24.040 1.00 97.50 86 ILE A O 1
ATOM 685 N N . TYR A 1 87 ? 14.083 -8.076 -24.494 1.00 96.50 87 TYR A N 1
ATOM 686 C CA . TYR A 1 87 ? 14.106 -8.5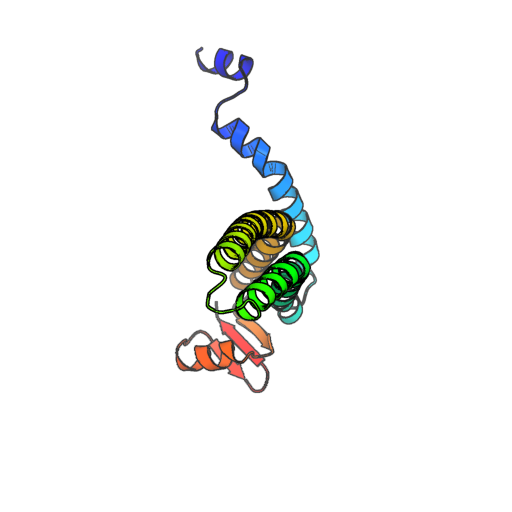06 -23.094 1.00 96.50 87 TYR A CA 1
ATOM 687 C C . TYR A 1 87 ? 14.937 -7.575 -22.206 1.00 96.50 87 TYR A C 1
ATOM 689 O O . TYR A 1 87 ? 14.513 -7.261 -21.093 1.00 96.50 87 TYR A O 1
ATOM 697 N N . GLN A 1 88 ? 16.046 -7.029 -22.712 1.00 98.06 88 GLN A N 1
ATOM 698 C CA . GLN A 1 88 ? 16.802 -5.996 -21.999 1.00 98.06 88 GLN A CA 1
ATOM 699 C C . GLN A 1 88 ? 15.964 -4.731 -21.747 1.00 98.06 88 GLN A C 1
ATOM 701 O O . GLN A 1 88 ? 16.088 -4.096 -20.696 1.00 98.06 88 GLN A O 1
ATOM 706 N N . GLU A 1 89 ? 15.105 -4.339 -22.690 1.00 97.88 89 GLU A N 1
ATOM 707 C CA . GLU A 1 89 ? 14.172 -3.224 -22.496 1.00 97.88 89 GLU A CA 1
ATOM 708 C C . GLU A 1 89 ? 13.070 -3.558 -21.488 1.00 97.88 89 GLU A C 1
ATOM 710 O O . GLU A 1 89 ? 12.749 -2.729 -20.635 1.00 97.88 89 GLU A O 1
ATOM 715 N N . VAL A 1 90 ? 12.520 -4.773 -21.539 1.00 98.19 90 VAL A N 1
ATOM 716 C CA . VAL A 1 90 ? 11.544 -5.264 -20.555 1.00 98.19 90 VAL A CA 1
ATOM 717 C C . VAL A 1 90 ? 12.132 -5.236 -19.144 1.00 98.19 90 VAL A C 1
ATOM 719 O O . VAL A 1 90 ? 11.462 -4.794 -18.211 1.00 98.19 90 VAL A O 1
ATOM 722 N N . ASP A 1 91 ? 13.390 -5.631 -18.969 1.00 98.31 91 ASP A N 1
ATOM 723 C CA . ASP A 1 91 ? 14.053 -5.599 -17.665 1.00 98.31 91 ASP A CA 1
ATOM 724 C C . ASP A 1 91 ? 14.275 -4.173 -17.146 1.00 98.31 91 ASP A C 1
ATOM 726 O O . ASP A 1 91 ? 14.147 -3.922 -15.944 1.00 98.31 91 ASP A O 1
ATOM 730 N N . LYS A 1 92 ? 14.547 -3.208 -18.034 1.00 98.44 92 LYS A N 1
ATOM 731 C CA . LYS A 1 92 ? 14.574 -1.782 -17.665 1.00 98.44 92 LYS A CA 1
ATOM 732 C C . LYS A 1 92 ? 13.189 -1.306 -17.222 1.00 98.44 92 LYS A C 1
ATOM 734 O O . LYS A 1 92 ? 13.074 -0.694 -16.162 1.00 98.44 92 LYS A O 1
ATOM 739 N N . LEU A 1 93 ? 12.140 -1.654 -17.967 1.00 98.38 93 LEU A N 1
ATOM 740 C CA . LEU A 1 93 ? 10.762 -1.291 -17.628 1.00 98.38 93 LEU A CA 1
ATOM 741 C C . LEU A 1 93 ? 10.301 -1.898 -16.302 1.00 98.38 93 LEU A C 1
ATOM 743 O O . LEU A 1 93 ? 9.597 -1.229 -15.554 1.00 98.38 93 LEU A O 1
ATOM 747 N N . LYS A 1 94 ? 10.714 -3.127 -15.970 1.00 98.25 94 LYS A N 1
ATOM 748 C CA . LYS A 1 94 ? 10.434 -3.735 -14.659 1.00 98.25 94 LYS A CA 1
ATOM 749 C C . LYS A 1 94 ? 11.080 -2.946 -13.518 1.00 98.25 94 LYS A C 1
ATOM 751 O O . LYS A 1 94 ? 10.416 -2.663 -12.530 1.00 98.25 94 LYS A O 1
ATOM 756 N N . LYS A 1 95 ? 12.332 -2.506 -13.677 1.00 98.44 95 LYS A N 1
ATOM 757 C CA . LYS A 1 95 ? 12.991 -1.641 -12.680 1.00 98.44 95 LYS A CA 1
ATOM 758 C C . LYS A 1 95 ? 12.290 -0.291 -12.538 1.00 98.44 95 LYS A C 1
ATOM 760 O O . LYS A 1 95 ? 12.191 0.241 -11.437 1.00 98.44 95 LYS A O 1
ATOM 765 N N . ASP A 1 96 ? 11.800 0.275 -13.637 1.00 97.75 96 ASP A N 1
ATOM 766 C CA . ASP A 1 96 ? 11.032 1.521 -13.585 1.00 97.75 96 ASP A CA 1
ATOM 767 C C . ASP A 1 96 ? 9.636 1.316 -12.988 1.00 97.75 96 ASP A C 1
ATOM 769 O O . ASP A 1 96 ? 9.134 2.191 -12.283 1.00 97.75 96 ASP A O 1
ATOM 773 N N . ARG A 1 97 ? 9.030 0.144 -13.198 1.00 98.19 97 ARG A N 1
ATOM 774 C CA . ARG A 1 97 ? 7.803 -0.271 -12.519 1.00 98.19 97 ARG A CA 1
ATOM 775 C C . ARG A 1 97 ? 7.998 -0.295 -11.006 1.00 98.19 97 ARG A C 1
ATOM 777 O O . ARG A 1 97 ? 7.150 0.246 -10.309 1.00 98.19 97 ARG A O 1
ATOM 784 N N . ASP A 1 98 ? 9.107 -0.837 -10.505 1.00 98.50 98 ASP A N 1
ATOM 785 C CA . ASP A 1 98 ? 9.395 -0.873 -9.064 1.00 98.50 98 ASP A CA 1
ATOM 786 C C . ASP A 1 98 ? 9.500 0.534 -8.457 1.00 98.50 98 ASP A C 1
ATOM 788 O O . ASP A 1 98 ? 8.926 0.799 -7.403 1.00 98.50 98 ASP A O 1
ATOM 792 N N . LYS A 1 99 ? 10.132 1.481 -9.163 1.00 98.50 99 LYS A N 1
ATOM 793 C CA . LYS A 1 99 ? 10.162 2.892 -8.734 1.00 98.50 99 LYS A CA 1
ATOM 794 C C . LYS A 1 99 ? 8.766 3.515 -8.705 1.00 98.50 99 LYS A C 1
ATOM 796 O O . LYS A 1 99 ? 8.449 4.269 -7.795 1.00 98.50 99 LYS A O 1
ATOM 801 N N . LYS A 1 100 ? 7.920 3.207 -9.692 1.00 98.31 100 LYS A N 1
ATOM 802 C CA . LYS A 1 100 ? 6.525 3.678 -9.717 1.00 98.31 100 LYS A CA 1
ATOM 803 C C . LYS A 1 100 ? 5.687 3.061 -8.598 1.00 98.31 100 LYS A C 1
ATOM 805 O O . LYS A 1 100 ? 4.812 3.729 -8.060 1.00 98.31 100 LYS A O 1
ATOM 810 N N . ILE A 1 101 ? 5.965 1.810 -8.220 1.00 98.38 101 ILE A N 1
ATOM 811 C CA . ILE A 1 101 ? 5.365 1.186 -7.033 1.00 98.38 101 ILE A CA 1
ATOM 812 C C . ILE A 1 101 ? 5.737 1.993 -5.789 1.00 98.38 101 ILE A C 1
ATOM 814 O O . ILE A 1 101 ? 4.851 2.343 -5.019 1.00 98.38 101 ILE A O 1
ATOM 818 N N . GLU A 1 102 ? 7.017 2.314 -5.601 1.00 98.31 102 GLU A N 1
ATOM 819 C CA . GLU A 1 102 ? 7.472 3.124 -4.465 1.00 98.31 102 GLU A CA 1
ATOM 820 C C . GLU A 1 102 ? 6.769 4.487 -4.430 1.00 98.31 102 GLU A C 1
ATOM 822 O O . GLU A 1 102 ? 6.184 4.835 -3.410 1.00 98.31 102 GLU A O 1
ATOM 827 N N . GLN A 1 103 ? 6.705 5.189 -5.564 1.00 98.38 103 GLN A N 1
ATOM 828 C CA . GLN A 1 103 ? 6.018 6.480 -5.684 1.00 98.38 103 GLN A CA 1
ATOM 829 C C . GLN A 1 103 ? 4.552 6.413 -5.238 1.00 98.38 103 GLN A C 1
ATOM 831 O O . GLN A 1 103 ? 4.131 7.165 -4.361 1.00 98.38 103 GLN A O 1
ATOM 836 N N . VAL A 1 104 ? 3.765 5.486 -5.795 1.00 98.56 104 VAL A N 1
ATOM 837 C CA . VAL A 1 104 ? 2.341 5.388 -5.438 1.00 98.56 104 VAL A CA 1
ATOM 838 C C . VAL A 1 104 ? 2.138 4.908 -3.997 1.00 98.56 104 VAL A C 1
ATOM 840 O O . VAL A 1 104 ? 1.166 5.291 -3.345 1.00 98.56 104 VAL A O 1
ATOM 843 N N . LEU A 1 105 ? 3.050 4.089 -3.464 1.00 98.38 105 LEU A N 1
ATOM 844 C CA . LEU A 1 105 ? 3.010 3.684 -2.061 1.00 98.38 105 LEU A CA 1
ATOM 845 C C . LEU A 1 105 ? 3.314 4.860 -1.132 1.00 98.38 105 LEU A C 1
ATOM 847 O O . LEU A 1 105 ? 2.618 4.997 -0.131 1.00 98.38 105 LEU A O 1
ATOM 851 N N . GLU A 1 106 ? 4.284 5.716 -1.458 1.00 97.81 106 GLU A N 1
ATOM 852 C CA . GLU A 1 106 ? 4.572 6.944 -0.705 1.00 97.81 106 GLU A CA 1
ATOM 853 C C . GLU A 1 106 ? 3.374 7.901 -0.697 1.00 97.81 106 GLU A C 1
ATOM 855 O O . GLU A 1 106 ? 3.036 8.451 0.353 1.00 97.81 106 GLU A O 1
ATOM 860 N N . GLU A 1 107 ? 2.678 8.046 -1.828 1.00 97.88 107 GLU A N 1
ATOM 861 C CA . GLU A 1 107 ? 1.450 8.845 -1.926 1.00 97.88 107 GLU A CA 1
ATOM 862 C C . GLU A 1 107 ? 0.314 8.287 -1.053 1.00 97.88 107 GLU A C 1
ATOM 864 O O . GLU A 1 107 ? -0.405 9.044 -0.401 1.00 97.88 107 GLU A O 1
ATOM 869 N N . ILE A 1 108 ? 0.138 6.961 -1.029 1.00 98.44 108 ILE A N 1
ATOM 870 C CA . ILE A 1 108 ? -0.921 6.279 -0.265 1.00 98.44 108 ILE A CA 1
ATOM 871 C C . ILE A 1 108 ? -0.572 6.157 1.226 1.00 98.44 108 ILE A C 1
ATOM 873 O O . ILE A 1 108 ? -1.469 6.006 2.061 1.00 98.44 108 ILE A O 1
ATOM 877 N N . LEU A 1 109 ? 0.711 6.213 1.588 1.00 98.31 109 LEU A N 1
ATOM 878 C CA . LEU A 1 109 ? 1.208 5.908 2.929 1.00 98.31 109 LEU A CA 1
ATOM 879 C C . LEU A 1 109 ? 0.454 6.658 4.042 1.00 98.31 109 LEU A C 1
ATOM 881 O O . LEU A 1 109 ? 0.008 5.989 4.980 1.00 98.31 109 LEU A O 1
ATOM 885 N N . PRO A 1 110 ? 0.226 7.986 3.976 1.00 98.50 110 PRO A N 1
ATOM 886 C CA . PRO A 1 110 ? -0.481 8.687 5.045 1.00 98.50 110 PRO A CA 1
ATOM 887 C C . PRO A 1 110 ? -1.925 8.204 5.243 1.00 98.50 110 PRO A C 1
ATOM 889 O O . PRO A 1 110 ? -2.385 8.047 6.377 1.00 98.50 110 PRO A O 1
ATOM 892 N N . GLU A 1 111 ? -2.631 7.928 4.147 1.00 98.56 111 GLU A N 1
ATOM 893 C CA . GLU A 1 111 ? -4.002 7.412 4.156 1.00 98.56 111 GLU A CA 1
ATOM 894 C C . GLU A 1 111 ? -4.050 5.991 4.724 1.00 98.56 111 GLU A C 1
ATOM 896 O O . GLU A 1 111 ? -4.851 5.695 5.612 1.00 98.56 111 GLU A O 1
ATOM 901 N N . ALA A 1 112 ? -3.154 5.112 4.271 1.00 98.50 112 ALA A N 1
ATOM 902 C CA . ALA A 1 112 ? -3.092 3.732 4.739 1.00 98.50 112 ALA A CA 1
ATOM 903 C C . ALA A 1 112 ? -2.783 3.645 6.242 1.00 98.50 112 ALA A C 1
ATOM 905 O O . ALA A 1 112 ? -3.439 2.897 6.970 1.00 98.50 112 ALA A O 1
ATOM 906 N N . PHE A 1 113 ? -1.845 4.455 6.740 1.00 98.50 113 PHE A N 1
ATOM 907 C CA . PHE A 1 113 ? -1.554 4.528 8.174 1.00 98.50 113 PHE A CA 1
ATOM 908 C C . PHE A 1 113 ? -2.734 5.081 8.979 1.00 98.50 113 PHE A C 1
ATOM 910 O O . PHE A 1 113 ? -2.988 4.614 10.092 1.00 98.50 113 PHE A O 1
ATOM 917 N N . ALA A 1 114 ? -3.492 6.032 8.427 1.00 98.69 114 ALA A N 1
ATOM 918 C CA . ALA A 1 114 ? -4.713 6.516 9.058 1.00 98.69 114 ALA A CA 1
ATOM 919 C C . ALA A 1 114 ? -5.791 5.425 9.155 1.00 98.69 114 ALA A C 1
ATOM 921 O O . ALA A 1 114 ? -6.436 5.324 10.198 1.00 98.69 114 ALA A O 1
ATOM 922 N N . VAL A 1 115 ? -5.942 4.563 8.137 1.00 98.69 115 VAL A N 1
ATOM 923 C CA . VAL A 1 115 ? -6.849 3.397 8.195 1.00 98.69 115 VAL A CA 1
ATOM 924 C C . VAL A 1 115 ? -6.455 2.452 9.327 1.00 98.69 115 VAL 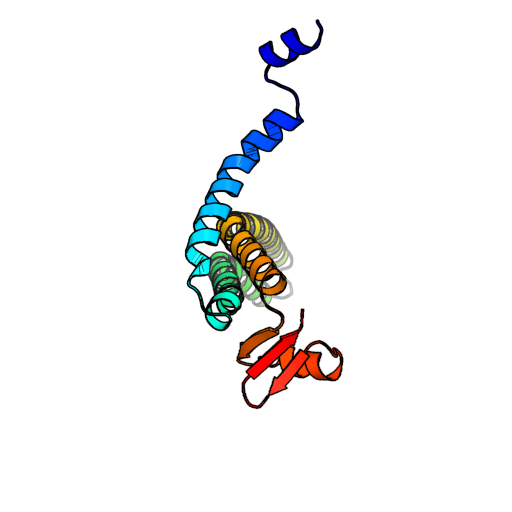A C 1
ATOM 926 O O . VAL A 1 115 ? -7.310 2.050 10.118 1.00 98.69 115 VAL A O 1
ATOM 929 N N . VAL A 1 116 ? -5.166 2.122 9.445 1.00 98.38 116 VAL A N 1
ATOM 930 C CA . VAL A 1 116 ? -4.664 1.243 10.516 1.00 98.38 116 VAL A CA 1
ATOM 931 C C . VAL A 1 116 ? -4.902 1.872 11.888 1.00 98.38 116 VAL A C 1
ATOM 933 O O . VAL A 1 116 ? -5.403 1.206 12.794 1.00 98.38 116 VAL A O 1
ATOM 936 N N . LYS A 1 117 ? -4.599 3.165 12.041 1.00 98.38 117 LYS A N 1
ATOM 937 C CA . LYS A 1 117 ? -4.798 3.900 13.296 1.00 98.38 117 LYS A CA 1
ATOM 938 C C . LYS A 1 117 ? -6.272 3.964 13.704 1.00 98.38 117 LYS A C 1
ATOM 940 O O . LYS A 1 117 ? -6.586 3.745 14.871 1.00 98.38 117 LYS A O 1
ATOM 945 N N . GLU A 1 118 ? -7.170 4.235 12.760 1.00 98.56 118 GLU A N 1
ATOM 946 C CA . GLU A 1 118 ? -8.614 4.257 13.011 1.00 98.56 118 GLU A CA 1
ATOM 947 C C . GLU A 1 118 ? -9.154 2.862 13.339 1.00 98.56 118 GLU A C 1
ATOM 949 O O . GLU A 1 118 ? -9.940 2.713 14.271 1.00 98.56 118 GLU A O 1
ATOM 954 N N . THR A 1 119 ? -8.663 1.824 12.659 1.00 97.75 119 THR A N 1
ATOM 955 C CA . THR A 1 119 ? -8.989 0.428 12.985 1.00 97.75 119 THR A CA 1
ATOM 956 C C . THR A 1 119 ? -8.579 0.103 14.422 1.00 97.75 119 THR A C 1
ATOM 958 O O . THR A 1 119 ? -9.404 -0.355 15.207 1.00 97.75 119 THR A O 1
ATOM 961 N N . ALA A 1 120 ? -7.338 0.415 14.808 1.00 97.94 120 ALA A N 1
ATOM 962 C CA . ALA A 1 120 ? -6.844 0.181 16.163 1.00 97.94 120 ALA A CA 1
ATOM 963 C C . ALA A 1 120 ? -7.672 0.925 17.225 1.00 97.94 120 ALA A C 1
ATOM 965 O O . ALA A 1 120 ? -7.996 0.347 18.261 1.00 97.94 120 ALA A O 1
ATOM 966 N N . ARG A 1 121 ? -8.065 2.183 16.962 1.00 98.12 121 ARG A N 1
ATOM 967 C CA . ARG A 1 121 ? -8.967 2.929 17.852 1.00 98.12 121 ARG A CA 1
ATOM 968 C C . ARG A 1 121 ? -10.306 2.215 18.009 1.00 98.12 121 ARG A C 1
ATOM 970 O O . ARG A 1 121 ? -10.751 2.041 19.138 1.00 98.12 121 ARG A O 1
ATOM 977 N N . ARG A 1 122 ? -10.931 1.783 16.908 1.00 98.06 122 ARG A N 1
ATOM 978 C CA . ARG A 1 122 ? -12.235 1.106 16.946 1.00 98.06 122 ARG A CA 1
ATOM 979 C C . ARG A 1 122 ? -12.188 -0.167 17.773 1.00 98.06 122 ARG A C 1
ATOM 981 O O . ARG A 1 122 ? -13.028 -0.314 18.651 1.00 98.06 122 ARG A O 1
ATOM 988 N N . PHE A 1 123 ? -11.193 -1.023 17.557 1.00 97.31 123 PHE A N 1
ATOM 989 C CA . PHE A 1 123 ? -11.007 -2.226 18.372 1.00 97.31 123 PHE A CA 1
ATOM 990 C C . PHE A 1 123 ? -10.754 -1.883 19.846 1.00 97.31 123 PHE A C 1
ATOM 992 O O . PHE A 1 123 ? -11.333 -2.493 20.729 1.00 97.31 123 PHE A O 1
ATOM 999 N N . LYS A 1 124 ? -9.973 -0.839 20.140 1.00 97.38 124 LYS A N 1
ATOM 1000 C CA . LYS A 1 124 ? -9.717 -0.401 21.521 1.00 97.38 124 LYS A CA 1
ATOM 1001 C C . LYS A 1 124 ? -10.947 0.194 22.226 1.00 97.38 124 LYS A C 1
ATOM 1003 O O . LYS A 1 124 ? -11.017 0.152 23.451 1.00 97.38 124 LYS A O 1
ATOM 1008 N N . GLU A 1 125 ? -11.873 0.804 21.491 1.00 97.38 125 GLU A N 1
ATOM 1009 C CA . GLU A 1 125 ? -13.042 1.509 22.046 1.00 97.38 125 GLU A CA 1
ATOM 1010 C C . GLU A 1 125 ? -14.336 0.686 22.011 1.00 97.38 125 GLU A C 1
ATOM 1012 O O . GLU A 1 125 ? -15.304 1.066 22.663 1.00 97.38 125 GLU A O 1
ATOM 1017 N N . ASN A 1 126 ? -14.363 -0.433 21.283 1.00 97.19 126 ASN A N 1
ATOM 1018 C CA . ASN A 1 126 ? -15.553 -1.262 21.107 1.00 97.19 126 ASN A CA 1
ATOM 1019 C C . ASN A 1 126 ? -15.217 -2.732 21.359 1.00 97.19 126 ASN A C 1
ATOM 1021 O O . ASN A 1 126 ? -14.174 -3.222 20.941 1.00 97.19 126 ASN A O 1
ATOM 1025 N N . THR A 1 127 ? -16.132 -3.460 21.994 1.00 96.94 127 THR A N 1
ATOM 1026 C CA . THR A 1 127 ? -15.986 -4.908 22.218 1.00 96.94 127 THR A CA 1
ATOM 1027 C C . THR A 1 127 ? -16.221 -5.721 20.950 1.00 96.94 127 THR A C 1
ATOM 1029 O O . THR A 1 127 ? -15.706 -6.828 20.824 1.00 96.94 127 THR A O 1
ATOM 1032 N N . GLU A 1 128 ? -17.003 -5.178 20.015 1.00 97.44 128 GLU A N 1
ATOM 1033 C CA . GLU A 1 128 ? -17.353 -5.827 18.757 1.00 97.44 128 GLU A CA 1
ATOM 1034 C C . GLU A 1 128 ? -17.308 -4.834 17.595 1.00 97.44 128 GLU A C 1
ATOM 1036 O O . GLU A 1 128 ? -17.758 -3.692 17.709 1.00 97.44 128 GLU A O 1
ATOM 1041 N N . ILE A 1 129 ? -16.797 -5.295 16.456 1.00 97.94 129 ILE A N 1
ATOM 1042 C CA . ILE A 1 129 ? -16.741 -4.556 15.198 1.00 97.94 129 ILE A CA 1
ATOM 1043 C C . ILE A 1 129 ? -17.569 -5.304 14.164 1.00 97.94 129 ILE A C 1
ATOM 1045 O O . ILE A 1 129 ? -17.241 -6.427 13.780 1.00 97.94 129 ILE A O 1
ATOM 1049 N N . ILE A 1 130 ? -18.636 -4.659 13.698 1.00 98.00 130 ILE A N 1
ATOM 1050 C CA . ILE A 1 130 ? -19.589 -5.244 12.755 1.00 98.00 130 ILE A CA 1
ATOM 1051 C C . ILE A 1 130 ? -19.391 -4.628 11.372 1.00 98.00 130 ILE A C 1
ATOM 1053 O O . ILE A 1 130 ? -19.371 -3.405 11.234 1.00 98.00 130 ILE A O 1
ATOM 1057 N N . SER A 1 131 ? -19.258 -5.463 10.346 1.00 97.56 131 SER A N 1
ATOM 1058 C CA . SER A 1 131 ? -19.195 -5.040 8.937 1.00 97.56 131 SER A CA 1
ATOM 1059 C C . SER A 1 131 ? -19.745 -6.126 8.021 1.00 97.56 131 SER A C 1
ATOM 1061 O O . SER A 1 131 ? -19.902 -7.267 8.450 1.00 97.56 131 SER A O 1
ATOM 1063 N N . THR A 1 132 ? -20.016 -5.806 6.762 1.00 98.12 132 THR A N 1
ATOM 1064 C CA . THR A 1 132 ? -20.441 -6.780 5.750 1.00 98.12 132 THR A CA 1
ATOM 1065 C C . THR A 1 132 ? -19.415 -7.908 5.642 1.00 98.12 132 THR A C 1
ATOM 1067 O O . THR A 1 132 ? -18.213 -7.667 5.511 1.00 98.12 132 THR A O 1
ATOM 1070 N N . ALA A 1 133 ? -19.879 -9.154 5.723 1.00 97.69 133 ALA A N 1
ATOM 1071 C CA . ALA A 1 133 ? -19.032 -10.333 5.652 1.00 97.69 133 ALA A CA 1
ATOM 1072 C C . ALA A 1 133 ? -18.468 -10.517 4.241 1.00 97.69 133 ALA A C 1
ATOM 1074 O O . ALA A 1 133 ? -19.193 -10.802 3.285 1.00 97.69 133 ALA A O 1
ATOM 1075 N N . THR A 1 134 ? -17.148 -10.434 4.132 1.00 96.00 134 THR A N 1
ATOM 1076 C CA . THR A 1 134 ? -16.401 -10.824 2.936 1.00 96.00 134 THR A CA 1
ATOM 1077 C C . THR A 1 134 ? -16.168 -12.334 2.907 1.00 96.00 134 THR A C 1
ATOM 1079 O O . THR A 1 134 ? -16.304 -13.019 3.923 1.00 96.00 134 THR A O 1
ATOM 1082 N N . GLN A 1 135 ? -15.757 -12.868 1.751 1.00 96.12 135 GLN A N 1
ATOM 1083 C CA . GLN A 1 135 ? -15.367 -14.278 1.657 1.00 96.12 135 GLN A CA 1
ATOM 1084 C C . GLN A 1 135 ? -14.223 -14.612 2.624 1.00 96.12 135 GLN A C 1
ATOM 1086 O O . GLN A 1 135 ? -14.267 -15.638 3.292 1.00 96.12 135 GLN A O 1
ATOM 1091 N N . LEU A 1 136 ? -13.256 -13.701 2.776 1.00 95.50 136 LEU A N 1
ATOM 1092 C CA . LEU A 1 136 ? -12.156 -13.874 3.720 1.00 95.50 136 LEU A CA 1
ATOM 1093 C C . LEU A 1 136 ? -12.655 -13.989 5.167 1.00 95.50 136 LEU A C 1
ATOM 1095 O O . LEU A 1 136 ? -12.159 -14.828 5.911 1.00 95.50 136 LEU A O 1
ATOM 1099 N N . ASP A 1 137 ? -13.646 -13.189 5.568 1.00 97.25 137 ASP A N 1
ATOM 1100 C CA . ASP A 1 137 ? -14.199 -13.269 6.928 1.00 97.25 137 ASP A CA 1
ATOM 1101 C C . ASP A 1 137 ? -14.892 -14.613 7.160 1.00 97.25 137 ASP A C 1
ATOM 1103 O O . ASP A 1 137 ? -14.731 -15.211 8.222 1.00 97.25 137 ASP A O 1
ATOM 1107 N N . ARG A 1 138 ? -15.619 -15.118 6.153 1.00 97.44 138 ARG A N 1
ATOM 1108 C CA . ARG A 1 138 ? -16.261 -16.440 6.202 1.00 97.44 138 ARG A CA 1
ATOM 1109 C C . ARG A 1 138 ? -15.215 -17.541 6.350 1.00 97.44 138 ARG A C 1
ATOM 1111 O O . ARG A 1 138 ? -15.323 -18.352 7.266 1.00 97.44 138 ARG A O 1
ATOM 1118 N N . ASP A 1 139 ? -14.166 -17.510 5.535 1.00 97.56 139 ASP A N 1
ATOM 1119 C CA . ASP A 1 139 ? -13.081 -18.493 5.580 1.00 97.56 139 ASP A CA 1
ATOM 1120 C C . ASP A 1 139 ? -12.332 -18.464 6.923 1.00 97.56 139 ASP A C 1
ATOM 1122 O O . ASP A 1 139 ? -11.947 -19.508 7.460 1.00 97.56 139 ASP A O 1
ATOM 1126 N N . LEU A 1 140 ? -12.126 -17.269 7.486 1.00 97.19 140 LEU A N 1
ATOM 1127 C CA . LEU A 1 140 ? -11.459 -17.098 8.773 1.00 97.19 140 LEU A CA 1
ATOM 1128 C C . LEU A 1 140 ? -12.353 -17.484 9.952 1.00 97.19 140 LEU A C 1
ATOM 1130 O O . LEU A 1 140 ? -11.833 -18.050 10.910 1.00 97.19 140 LEU A O 1
ATOM 1134 N N . SER A 1 141 ? -13.665 -17.247 9.883 1.00 97.19 141 SER A N 1
ATOM 1135 C CA . SER A 1 141 ? -14.610 -17.575 10.964 1.00 97.19 141 SER A CA 1
ATOM 1136 C C . SER A 1 141 ? -14.649 -19.064 11.311 1.00 97.19 141 SER A C 1
ATOM 1138 O O . SER A 1 141 ? -14.881 -19.425 12.457 1.00 97.19 141 SER A O 1
ATOM 1140 N N . VAL A 1 142 ? -14.317 -19.939 10.355 1.00 97.00 142 VAL A N 1
ATOM 1141 C CA . VAL A 1 142 ? -14.192 -21.387 10.592 1.00 97.00 142 VAL A CA 1
ATOM 1142 C C . VAL A 1 142 ? -13.004 -21.718 11.507 1.00 97.00 142 VAL A C 1
ATOM 1144 O O . VAL A 1 142 ? -12.987 -22.760 12.154 1.00 97.00 142 VAL A O 1
ATOM 1147 N N . LYS A 1 143 ? -11.980 -20.857 11.538 1.00 96.81 143 LYS A N 1
ATOM 1148 C CA . LYS A 1 143 ? -10.690 -21.110 12.204 1.00 96.81 143 LYS A CA 1
ATOM 1149 C C . LYS A 1 143 ? -10.394 -20.163 13.366 1.00 96.81 143 LYS A C 1
ATOM 1151 O O . LYS A 1 143 ? -9.399 -20.370 14.059 1.00 96.81 143 LYS A O 1
ATOM 1156 N N . LYS A 1 144 ? -11.141 -19.067 13.500 1.00 97.31 144 LYS A N 1
ATOM 1157 C CA . LYS A 1 144 ? -10.838 -17.949 14.399 1.00 97.31 144 LYS A CA 1
ATOM 1158 C C . LYS A 1 144 ? -12.054 -17.635 15.259 1.00 97.31 144 LYS A C 1
ATOM 1160 O O . LYS A 1 144 ? -12.993 -17.004 14.791 1.00 97.31 144 LYS A O 1
ATOM 1165 N N . ASP A 1 145 ? -11.969 -17.990 16.536 1.00 96.69 145 ASP A N 1
ATOM 1166 C CA . ASP A 1 145 ? -13.078 -17.873 17.495 1.00 96.69 145 ASP A CA 1
ATOM 1167 C C . ASP A 1 145 ? -13.531 -16.424 17.753 1.00 96.69 145 ASP A C 1
ATOM 1169 O O . ASP A 1 145 ? -14.656 -16.180 18.184 1.00 96.69 145 ASP A O 1
ATOM 1173 N N . TYR A 1 146 ? -12.669 -15.443 17.469 1.00 96.25 146 TYR A N 1
ATOM 1174 C CA . TYR A 1 146 ? -12.990 -14.018 17.582 1.00 96.25 146 TYR A CA 1
ATOM 1175 C C . TYR A 1 146 ? -13.778 -13.469 16.381 1.00 96.25 146 TYR A C 1
ATOM 1177 O O . TYR A 1 146 ? -14.080 -12.278 16.358 1.00 96.25 146 TYR A O 1
ATOM 1185 N N . ILE A 1 147 ? -14.103 -14.296 15.380 1.00 97.56 147 ILE A N 1
ATOM 1186 C CA . ILE A 1 147 ? -14.877 -13.901 14.198 1.00 97.56 147 ILE A CA 1
ATOM 1187 C C . ILE A 1 147 ? -16.149 -14.739 14.145 1.00 97.56 147 ILE A C 1
ATOM 1189 O O . ILE A 1 147 ? -16.103 -15.961 14.062 1.00 97.56 147 ILE A O 1
ATOM 1193 N N . THR A 1 148 ? -17.303 -14.082 14.145 1.00 98.06 148 THR A N 1
ATOM 1194 C CA . THR A 1 148 ? -18.608 -14.729 13.963 1.00 98.06 148 THR A CA 1
ATOM 1195 C C . THR A 1 148 ? -19.286 -14.182 12.712 1.00 98.06 148 THR A C 1
ATOM 1197 O O . THR A 1 148 ? -19.163 -12.997 12.404 1.00 98.06 148 THR A O 1
ATOM 1200 N N . ILE A 1 149 ? -19.992 -15.044 11.981 1.00 98.19 149 ILE A N 1
ATOM 1201 C CA . ILE A 1 149 ? -20.789 -14.659 10.814 1.00 98.19 149 ILE A CA 1
ATOM 1202 C C . ILE A 1 149 ? -22.265 -14.766 11.186 1.00 98.19 149 ILE A C 1
ATOM 1204 O O . ILE A 1 149 ? -22.724 -15.840 11.569 1.00 98.19 149 ILE A O 1
ATOM 1208 N N . ASP A 1 150 ? -22.988 -13.658 11.049 1.00 97.31 150 ASP A N 1
ATOM 1209 C CA . ASP A 1 150 ? -24.434 -13.569 11.253 1.00 97.31 150 ASP A CA 1
ATOM 1210 C C . ASP A 1 150 ? -25.081 -13.045 9.965 1.00 97.31 150 ASP A C 1
ATOM 1212 O O . ASP A 1 150 ? -24.990 -11.861 9.635 1.00 97.31 150 ASP A O 1
ATOM 1216 N N . GLY A 1 151 ? -25.643 -13.962 9.173 1.00 96.25 151 GLY A N 1
ATOM 1217 C CA . GLY A 1 151 ? -26.195 -13.668 7.850 1.00 96.25 151 GLY A CA 1
ATOM 1218 C C . GLY A 1 151 ? -25.171 -13.054 6.883 1.00 96.25 151 GLY A C 1
ATOM 1219 O O . GLY A 1 151 ? -24.239 -13.717 6.400 1.00 96.25 151 GLY A O 1
ATOM 1220 N N . ASP A 1 152 ? -25.381 -11.780 6.557 1.00 97.06 152 ASP A N 1
ATOM 1221 C CA . ASP A 1 152 ? -24.529 -10.965 5.689 1.00 97.06 152 ASP A CA 1
ATOM 1222 C C . ASP A 1 152 ? -23.457 -10.174 6.454 1.00 97.06 152 ASP A C 1
ATOM 1224 O O . ASP A 1 152 ? -22.637 -9.508 5.823 1.00 97.06 152 ASP A O 1
ATOM 1228 N N . LYS A 1 153 ? -23.405 -10.276 7.786 1.00 98.06 153 LYS A N 1
ATOM 1229 C CA . LYS A 1 153 ? -22.465 -9.544 8.640 1.00 98.06 153 LYS A CA 1
ATOM 1230 C C . LYS A 1 153 ? -21.368 -10.437 9.200 1.00 98.06 153 LYS A C 1
ATOM 1232 O O . LYS A 1 153 ? -21.553 -11.618 9.481 1.00 98.06 153 LYS A O 1
ATOM 1237 N N . SER A 1 154 ? -20.211 -9.822 9.387 1.00 97.81 154 SER A N 1
ATOM 1238 C CA . SER A 1 154 ? -19.087 -10.321 10.164 1.00 97.81 154 SER A CA 1
ATOM 1239 C C . SER A 1 154 ? -18.981 -9.511 11.449 1.00 97.81 154 SER A C 1
ATOM 1241 O O . SER A 1 154 ? -19.109 -8.284 11.428 1.00 97.81 154 SER A O 1
ATOM 1243 N N . ILE A 1 155 ? -18.761 -10.209 12.558 1.00 98.25 155 ILE A N 1
ATOM 1244 C CA . ILE A 1 155 ? -18.612 -9.643 13.894 1.00 98.25 155 ILE A CA 1
ATOM 1245 C C . ILE A 1 155 ? -17.231 -10.050 14.397 1.00 98.25 155 ILE A C 1
ATOM 1247 O O . ILE A 1 155 ? -16.974 -11.233 14.620 1.00 98.25 155 ILE A O 1
ATOM 1251 N N . PHE A 1 156 ? -16.340 -9.074 14.542 1.00 97.81 156 PHE A N 1
ATOM 1252 C CA . PHE A 1 156 ? -15.010 -9.260 15.115 1.00 97.81 156 PHE A CA 1
ATOM 1253 C C . PHE A 1 156 ? -15.033 -8.834 16.579 1.00 97.81 156 PHE A C 1
ATOM 1255 O O . PHE A 1 156 ? -15.390 -7.694 16.870 1.00 97.81 156 PHE A O 1
ATOM 1262 N N . LYS A 1 157 ? -14.637 -9.725 17.484 1.00 96.50 157 LYS A N 1
ATOM 1263 C CA . LYS A 1 157 ? -14.528 -9.452 18.923 1.00 96.50 157 LYS A CA 1
ATOM 1264 C C . LYS A 1 157 ? -13.111 -8.987 19.260 1.00 96.50 157 LYS A C 1
ATO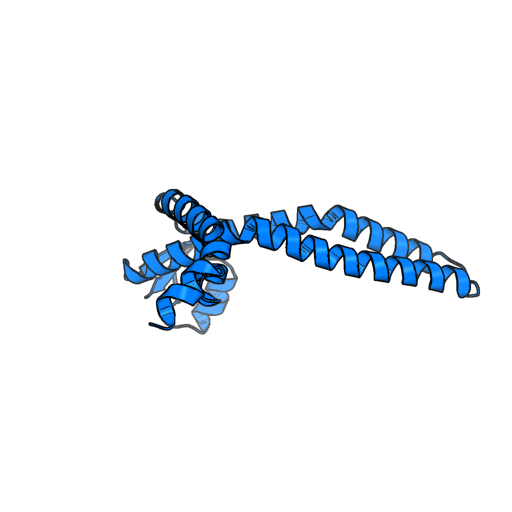M 1266 O O . LYS A 1 157 ? -12.152 -9.583 18.764 1.00 96.50 157 LYS A O 1
ATOM 1271 N N . ASN A 1 158 ? -12.997 -7.919 20.052 1.00 89.00 158 ASN A N 1
ATOM 1272 C CA . ASN A 1 158 ? -11.720 -7.417 20.577 1.00 89.00 158 ASN A CA 1
ATOM 1273 C C . ASN A 1 158 ? -11.301 -8.143 21.861 1.00 89.00 158 ASN A C 1
ATOM 1275 O O . ASN A 1 158 ? -12.202 -8.476 22.662 1.00 89.00 158 ASN A O 1
#